Protein AF-A0A8T0Y224-F1 (afdb_monomer_lite)

Structure (mmCIF, N/CA/C/O backbone):
data_AF-A0A8T0Y224-F1
#
_entry.id   AF-A0A8T0Y224-F1
#
loop_
_atom_site.group_PDB
_atom_site.id
_atom_site.type_symbol
_atom_site.label_atom_id
_atom_site.label_alt_id
_atom_site.label_comp_id
_atom_site.label_asym_id
_atom_site.label_entity_id
_atom_site.label_seq_id
_atom_site.pdbx_PDB_ins_code
_atom_site.Cartn_x
_atom_site.Cartn_y
_atom_site.Cartn_z
_atom_site.occupancy
_atom_site.B_iso_or_equiv
_atom_site.auth_seq_id
_atom_site.auth_comp_id
_atom_site.auth_asym_id
_atom_site.auth_atom_id
_atom_site.pdbx_PDB_model_num
ATOM 1 N N . MET A 1 1 ? -19.764 15.937 27.701 1.00 56.91 1 MET A N 1
ATOM 2 C CA . MET A 1 1 ? -19.930 16.111 26.239 1.00 56.91 1 MET A CA 1
ATOM 3 C C . MET A 1 1 ? -19.001 15.124 25.552 1.00 56.91 1 MET A C 1
ATOM 5 O O . MET A 1 1 ? -17.868 15.015 25.998 1.00 56.91 1 MET A O 1
ATOM 9 N N . ALA A 1 2 ? -19.458 14.375 24.546 1.00 77.38 2 ALA A N 1
ATOM 10 C CA . ALA A 1 2 ? -18.578 13.473 23.801 1.00 77.38 2 ALA A CA 1
ATOM 11 C C . ALA A 1 2 ? -17.663 14.285 22.868 1.00 77.38 2 ALA A C 1
ATOM 13 O O . ALA A 1 2 ? -18.148 15.109 22.090 1.00 77.38 2 ALA A O 1
ATOM 14 N N . THR A 1 3 ? -16.351 14.069 22.960 1.00 88.44 3 THR A N 1
ATOM 15 C CA . THR A 1 3 ? -15.364 14.711 22.086 1.00 88.44 3 THR A CA 1
ATOM 16 C C . THR A 1 3 ? -15.428 14.072 20.705 1.00 88.44 3 THR A C 1
ATOM 18 O O . THR A 1 3 ? -15.292 12.858 20.574 1.00 88.44 3 THR A O 1
ATOM 21 N N . LYS A 1 4 ? -15.640 14.881 19.664 1.00 93.75 4 LYS A N 1
ATOM 22 C CA . LYS A 1 4 ? -15.570 14.406 18.279 1.00 93.75 4 LYS A CA 1
ATOM 23 C C . LYS A 1 4 ? -14.127 14.031 17.945 1.00 93.75 4 LYS A C 1
ATOM 25 O O . LYS A 1 4 ? -13.220 14.821 18.194 1.00 93.75 4 LYS A O 1
ATOM 30 N N . SER A 1 5 ? -13.931 12.859 17.355 1.00 91.44 5 SER A N 1
ATOM 31 C CA . SER A 1 5 ? -12.631 12.389 16.883 1.00 91.44 5 SER A CA 1
ATOM 32 C C . SER A 1 5 ? -12.741 11.823 15.469 1.00 91.44 5 SER A C 1
ATOM 34 O O . SER A 1 5 ? -13.824 11.469 15.002 1.00 91.44 5 SER A O 1
ATOM 36 N N . VAL A 1 6 ? -11.603 11.776 14.779 1.00 94.56 6 VAL A N 1
ATOM 37 C CA . VAL A 1 6 ? -11.451 11.166 13.455 1.00 94.56 6 VAL A CA 1
ATOM 38 C C . VAL A 1 6 ? -1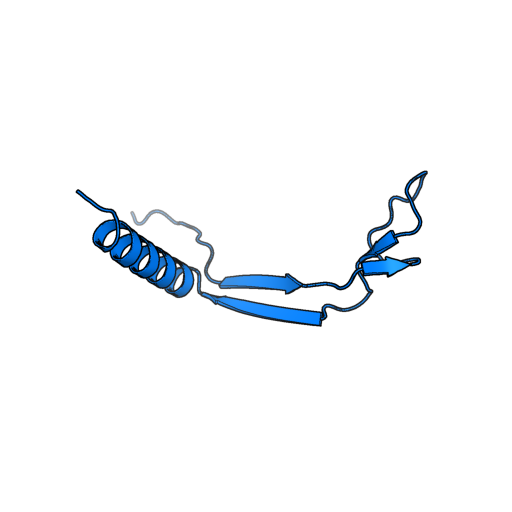0.361 10.112 13.559 1.00 94.56 6 VAL A C 1
ATOM 40 O O . VAL A 1 6 ? -9.364 10.310 14.254 1.00 94.56 6 VAL A O 1
ATOM 43 N N . ARG A 1 7 ? -10.559 8.989 12.872 1.00 92.94 7 ARG A N 1
ATOM 44 C CA . ARG A 1 7 ? -9.606 7.885 12.818 1.00 92.94 7 ARG A CA 1
ATOM 45 C C . ARG A 1 7 ? -9.530 7.342 11.397 1.00 92.94 7 ARG A C 1
ATOM 47 O O . ARG A 1 7 ? -10.524 7.325 10.676 1.00 92.94 7 ARG A O 1
ATOM 54 N N . TRP A 1 8 ? -8.353 6.855 11.031 1.00 94.12 8 TRP A N 1
ATOM 55 C CA . TRP A 1 8 ? -8.155 6.022 9.852 1.00 94.12 8 TRP A CA 1
ATOM 56 C C . TRP A 1 8 ? -8.906 4.696 10.010 1.00 94.12 8 TRP A C 1
ATOM 58 O O . TRP A 1 8 ? -8.700 3.983 10.990 1.00 94.12 8 TRP A O 1
ATOM 68 N N . SER A 1 9 ? -9.774 4.366 9.056 1.00 95.56 9 SER A N 1
ATOM 69 C CA . SER A 1 9 ? -10.507 3.093 9.049 1.00 95.56 9 SER A CA 1
ATOM 70 C C . SER A 1 9 ? -9.843 2.048 8.160 1.00 95.56 9 SER A C 1
ATOM 72 O O . SER A 1 9 ? -9.815 0.870 8.503 1.00 95.56 9 SER A O 1
ATOM 74 N N . THR A 1 10 ? -9.298 2.481 7.023 1.00 96.31 10 THR A N 1
ATOM 75 C CA . THR A 1 10 ? -8.875 1.607 5.929 1.00 96.31 10 THR A CA 1
ATOM 76 C C . THR A 1 10 ? -7.551 2.090 5.369 1.00 96.31 10 THR A C 1
ATOM 78 O O . THR A 1 10 ? -7.391 3.274 5.071 1.00 96.31 10 THR A O 1
ATOM 81 N N . VAL A 1 11 ? -6.619 1.163 5.187 1.00 94.31 11 VAL A N 1
ATOM 82 C CA . VAL A 1 11 ? -5.355 1.388 4.490 1.00 94.31 11 VAL A CA 1
ATOM 83 C C . VAL A 1 11 ? -5.445 0.703 3.140 1.00 94.31 11 VAL A C 1
ATOM 85 O O . VAL A 1 11 ? -5.872 -0.446 3.064 1.00 94.31 11 VAL A O 1
ATOM 88 N N . THR A 1 12 ? -5.044 1.403 2.079 1.00 94.94 12 THR A N 1
ATOM 89 C CA . THR A 1 12 ? -4.902 0.815 0.744 1.00 94.94 12 THR A CA 1
ATOM 90 C C . THR A 1 12 ? -3.489 1.058 0.236 1.00 94.94 12 THR A C 1
ATOM 92 O O . THR A 1 12 ? -3.030 2.198 0.205 1.00 94.94 12 THR A O 1
ATOM 95 N N . VAL A 1 13 ? -2.804 -0.015 -0.137 1.00 93.00 13 VAL A N 1
ATOM 96 C CA . VAL A 1 13 ? -1.438 -0.015 -0.653 1.00 93.00 13 VAL A CA 1
ATOM 97 C C . VAL A 1 13 ? -1.491 -0.354 -2.135 1.00 93.00 13 VAL A C 1
ATOM 99 O O . VAL A 1 13 ? -2.116 -1.338 -2.525 1.00 93.00 13 VAL A O 1
ATOM 102 N N . TYR A 1 14 ? -0.827 0.466 -2.943 1.00 92.38 14 TYR A N 1
ATOM 103 C CA . TYR A 1 14 ? -0.699 0.273 -4.381 1.00 92.38 14 TYR A CA 1
ATOM 104 C C . TYR A 1 14 ? 0.759 -0.022 -4.707 1.00 92.38 14 TYR A C 1
ATOM 106 O O . TYR A 1 14 ? 1.631 0.816 -4.481 1.00 92.38 14 TYR A O 1
ATOM 114 N N . GLU A 1 15 ? 1.015 -1.206 -5.240 1.00 91.31 15 GLU A N 1
ATOM 115 C CA . GLU A 1 15 ? 2.323 -1.586 -5.755 1.00 91.31 15 GLU A CA 1
ATOM 116 C C . GLU A 1 15 ? 2.367 -1.286 -7.249 1.00 91.31 15 GLU A C 1
ATOM 118 O O . GLU A 1 15 ? 1.490 -1.717 -7.995 1.00 91.31 15 GLU A O 1
ATOM 123 N N . PHE A 1 16 ? 3.388 -0.564 -7.700 1.00 89.56 16 PHE A N 1
ATOM 124 C CA . PHE A 1 16 ? 3.591 -0.250 -9.109 1.00 89.56 16 PHE A CA 1
ATOM 125 C C . PHE A 1 16 ? 4.923 -0.815 -9.575 1.00 89.56 16 PHE A C 1
ATOM 127 O O . PHE A 1 16 ? 5.940 -0.666 -8.898 1.00 89.56 16 PHE A O 1
ATOM 134 N N . GLY A 1 17 ? 4.914 -1.377 -10.780 1.00 87.00 17 GLY A N 1
ATOM 135 C CA . GLY A 1 17 ? 6.142 -1.713 -11.480 1.00 87.00 17 GLY A CA 1
ATOM 136 C C . GLY A 1 17 ? 6.918 -0.456 -11.865 1.00 87.00 17 GLY A C 1
ATOM 137 O O . GLY A 1 17 ? 6.376 0.652 -11.919 1.00 87.00 17 GLY A O 1
ATOM 138 N N . VAL A 1 18 ? 8.195 -0.642 -12.167 1.00 86.81 18 VAL A N 1
ATOM 139 C CA . VAL A 1 18 ? 9.052 0.403 -12.725 1.00 86.81 18 VAL A CA 1
ATOM 140 C C . VAL A 1 18 ? 8.906 0.409 -14.248 1.00 86.81 18 VAL A C 1
ATOM 142 O O . VAL A 1 18 ? 8.903 -0.655 -14.863 1.00 86.81 18 VAL A O 1
ATOM 145 N N . ASP A 1 19 ? 8.790 1.590 -14.856 1.00 79.44 19 ASP A N 1
ATOM 146 C CA . ASP A 1 19 ? 8.600 1.750 -16.301 1.00 79.44 19 ASP A CA 1
ATOM 147 C C . ASP A 1 19 ? 9.362 2.965 -16.863 1.00 79.44 19 ASP A C 1
ATOM 149 O O . ASP A 1 19 ? 9.591 3.962 -16.168 1.00 79.44 19 ASP A O 1
ATOM 153 N N . ILE A 1 20 ? 9.751 2.899 -18.138 1.00 74.75 20 ILE A N 1
ATOM 154 C CA . ILE A 1 20 ? 10.424 3.998 -18.842 1.00 74.75 20 ILE A CA 1
ATOM 155 C C . ILE A 1 20 ? 9.361 4.969 -19.370 1.00 74.75 20 ILE A C 1
ATOM 157 O O . ILE A 1 20 ? 8.498 4.601 -20.158 1.00 74.75 20 ILE A O 1
ATOM 161 N N . GLY A 1 21 ? 9.424 6.237 -18.960 1.00 67.44 21 GLY A N 1
ATOM 162 C CA . GLY A 1 21 ? 8.403 7.242 -19.275 1.00 67.44 21 GLY A CA 1
ATOM 163 C C . GLY A 1 21 ? 7.163 7.167 -18.375 1.00 67.44 21 GLY A C 1
ATOM 164 O O . GLY A 1 21 ? 6.115 7.710 -18.726 1.00 67.44 21 GLY A O 1
ATOM 165 N N . GLY A 1 22 ? 7.281 6.502 -17.219 1.00 63.84 22 GLY A N 1
ATOM 166 C CA . GLY A 1 22 ? 6.224 6.361 -16.219 1.00 63.84 22 GLY A CA 1
ATOM 167 C C . GLY A 1 22 ? 5.718 7.683 -15.615 1.00 63.84 22 GLY A C 1
ATOM 168 O O . GLY A 1 22 ? 6.328 8.745 -15.730 1.00 63.84 22 GLY A O 1
ATOM 169 N N . SER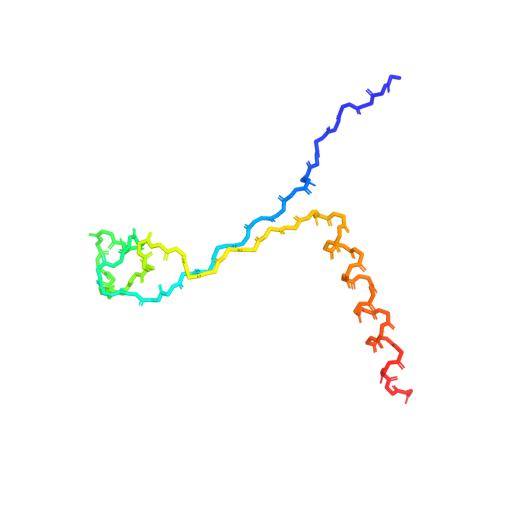 A 1 23 ? 4.580 7.624 -14.922 1.00 63.91 23 SER A N 1
ATOM 170 C CA . SER A 1 23 ? 3.786 8.803 -14.522 1.00 63.91 23 SER A CA 1
ATOM 171 C C . SER A 1 23 ? 4.416 9.686 -13.429 1.00 63.91 23 SER A C 1
ATOM 173 O O . SER A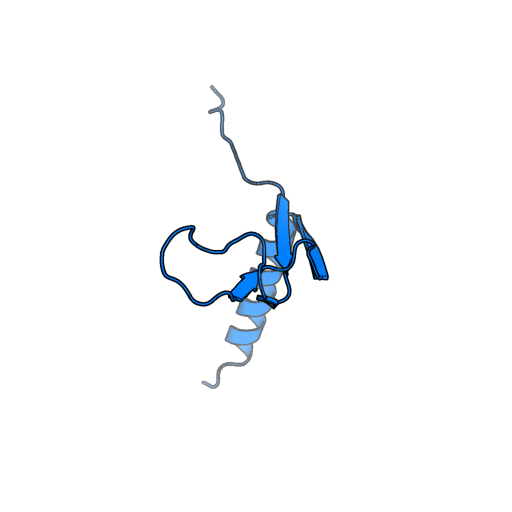 1 23 ? 3.931 10.793 -13.195 1.00 63.91 23 SER A O 1
ATOM 175 N N . ALA A 1 24 ? 5.461 9.213 -12.744 1.00 60.16 24 ALA A N 1
ATOM 176 C CA . ALA A 1 24 ? 6.070 9.877 -11.583 1.00 60.16 24 ALA A CA 1
ATOM 177 C C . ALA A 1 24 ? 7.425 10.551 -11.886 1.00 60.16 24 ALA A C 1
ATOM 179 O O . ALA A 1 24 ? 8.174 10.872 -10.965 1.00 60.16 24 ALA A O 1
ATOM 180 N N . VAL A 1 25 ? 7.774 10.746 -13.163 1.00 54.06 25 VAL A N 1
ATOM 181 C CA . VAL A 1 25 ? 9.068 11.331 -13.549 1.00 54.06 25 VAL A CA 1
ATOM 182 C C . VAL A 1 25 ? 9.087 12.846 -13.258 1.00 54.06 25 VAL A C 1
ATOM 184 O O . VAL A 1 25 ? 8.204 13.574 -13.727 1.00 54.06 25 VAL A O 1
ATOM 187 N N . PRO A 1 26 ? 10.096 13.370 -12.532 1.00 52.22 26 PRO A N 1
ATOM 188 C CA . PRO A 1 26 ? 10.290 14.806 -12.362 1.00 52.22 26 PRO A CA 1
ATOM 189 C C . PRO A 1 26 ? 10.463 15.483 -13.725 1.00 52.22 26 PRO A C 1
ATOM 191 O O . PRO A 1 26 ? 11.338 15.119 -14.507 1.00 52.22 26 PRO A O 1
ATOM 194 N N . ARG A 1 27 ? 9.660 16.517 -14.005 1.00 59.50 27 ARG A N 1
ATOM 195 C CA . ARG A 1 27 ? 9.633 17.229 -15.301 1.00 59.50 27 ARG A CA 1
ATOM 196 C C . ARG A 1 27 ? 10.972 17.848 -15.738 1.00 59.50 27 ARG A C 1
ATOM 198 O O . ARG A 1 27 ? 11.071 18.311 -16.871 1.00 59.50 27 ARG A O 1
ATOM 205 N N . ARG A 1 28 ? 11.980 17.917 -14.862 1.00 59.38 28 ARG A N 1
ATOM 206 C CA . ARG A 1 28 ? 13.314 18.449 -15.168 1.00 59.38 28 ARG A CA 1
ATOM 207 C C . ARG A 1 28 ? 14.396 17.593 -14.499 1.00 59.38 28 ARG A C 1
ATOM 209 O O . ARG A 1 28 ? 14.595 17.700 -13.297 1.00 59.38 28 ARG A O 1
ATOM 216 N N . GLY A 1 29 ? 15.102 16.788 -15.297 1.00 61.69 29 GLY A N 1
ATOM 217 C CA . GLY A 1 29 ? 16.464 16.332 -14.983 1.00 61.69 29 GLY A CA 1
ATOM 218 C C . GLY A 1 29 ? 16.644 15.041 -14.173 1.00 61.69 29 GLY A C 1
ATOM 219 O O . GLY A 1 29 ? 17.677 14.910 -13.527 1.00 61.69 29 GLY A O 1
ATOM 220 N N . GLY A 1 30 ? 15.696 14.097 -14.198 1.00 60.88 30 GLY A N 1
ATOM 221 C CA . GLY A 1 30 ? 15.883 12.743 -13.644 1.00 60.88 30 GLY A CA 1
ATOM 222 C C . GLY A 1 30 ? 16.014 11.666 -14.735 1.00 60.88 30 GLY A C 1
ATOM 223 O O . GLY A 1 30 ? 15.644 11.932 -15.881 1.00 60.88 30 GLY A O 1
ATOM 224 N N . PRO A 1 31 ? 16.506 10.450 -14.413 1.00 59.31 31 PRO A N 1
ATOM 225 C CA . PRO A 1 31 ? 16.425 9.306 -15.323 1.00 59.31 31 PRO A CA 1
ATOM 226 C C . PRO A 1 31 ? 14.979 9.121 -15.796 1.00 59.31 31 PRO A C 1
ATOM 228 O O . PRO A 1 31 ? 14.049 9.373 -15.031 1.00 59.31 31 PRO A O 1
ATOM 231 N N . ALA A 1 32 ? 14.767 8.642 -17.024 1.00 60.69 32 ALA A N 1
ATOM 232 C CA . ALA A 1 32 ? 13.427 8.429 -17.587 1.00 60.69 32 ALA A CA 1
ATOM 233 C C . ALA A 1 32 ? 12.642 7.284 -16.908 1.00 60.69 32 ALA A C 1
ATOM 235 O O . ALA A 1 32 ? 11.725 6.732 -17.499 1.00 60.69 32 ALA A O 1
ATOM 236 N N . VAL A 1 33 ? 13.014 6.898 -15.691 1.00 62.97 33 VAL A N 1
ATOM 237 C CA . VAL A 1 33 ? 12.461 5.780 -14.939 1.00 62.97 33 VAL A CA 1
ATOM 238 C C . VAL A 1 33 ? 11.400 6.324 -13.984 1.00 62.97 33 VAL A C 1
ATOM 240 O O . VAL A 1 33 ? 11.699 7.141 -13.116 1.00 62.97 33 VAL A O 1
ATOM 243 N N . GLY A 1 34 ? 10.154 5.894 -14.164 1.00 74.62 34 GLY A N 1
ATOM 244 C CA . GLY A 1 34 ? 9.012 6.257 -13.328 1.00 74.62 34 GLY A CA 1
ATOM 245 C C . GLY A 1 34 ? 8.214 5.027 -12.902 1.00 74.62 34 GLY A C 1
ATOM 246 O O . GLY A 1 34 ? 8.570 3.897 -13.220 1.00 74.62 34 GLY A O 1
ATOM 247 N N . LEU A 1 35 ? 7.115 5.243 -12.182 1.00 83.31 35 LEU A N 1
ATOM 248 C CA . LEU A 1 35 ? 6.154 4.176 -11.906 1.00 83.31 35 LEU A CA 1
ATOM 249 C C . LEU A 1 35 ? 5.299 3.905 -13.147 1.00 83.31 35 LEU A C 1
ATOM 251 O O . LEU A 1 35 ? 4.896 4.848 -13.843 1.00 83.31 35 LEU A O 1
ATOM 255 N N . ALA A 1 36 ? 5.000 2.631 -13.393 1.00 84.31 36 ALA A N 1
ATOM 256 C CA . ALA A 1 36 ? 4.046 2.195 -14.402 1.00 84.31 36 ALA A CA 1
ATOM 257 C C . ALA A 1 36 ? 2.703 2.923 -14.233 1.00 84.31 36 ALA A C 1
ATOM 259 O O . ALA A 1 36 ? 2.334 3.366 -13.143 1.00 84.31 36 ALA A O 1
ATOM 260 N N . ARG A 1 37 ? 1.940 3.054 -15.321 1.00 81.62 37 ARG A N 1
ATOM 261 C CA . ARG A 1 37 ? 0.665 3.792 -15.297 1.00 81.62 37 ARG A CA 1
ATOM 262 C C . ARG A 1 37 ? -0.394 3.137 -14.397 1.00 81.62 37 ARG A C 1
ATOM 264 O O . ARG A 1 37 ? -1.260 3.838 -13.882 1.00 81.62 37 ARG A O 1
ATOM 271 N N . SER A 1 38 ? -0.340 1.819 -14.224 1.00 83.56 38 SER A N 1
ATOM 272 C CA . SER A 1 38 ? -1.290 1.036 -13.428 1.00 83.56 38 SER A CA 1
ATOM 273 C C . SER A 1 38 ? -0.578 0.243 -12.331 1.00 83.56 38 SER A C 1
ATOM 275 O O . SER A 1 38 ? 0.534 -0.240 -12.571 1.00 83.56 38 SER A O 1
ATOM 277 N N . PRO A 1 39 ? -1.207 0.067 -11.156 1.00 88.69 39 PRO A N 1
ATOM 278 C CA . PRO A 1 39 ? -0.654 -0.772 -10.105 1.00 88.69 39 PRO A CA 1
ATOM 279 C C . PRO A 1 39 ? -0.646 -2.237 -10.553 1.00 88.69 39 PRO A C 1
ATOM 281 O O . PRO A 1 39 ? -1.563 -2.692 -11.236 1.00 88.69 39 PRO A O 1
ATOM 284 N N . GLN A 1 40 ? 0.391 -2.969 -10.164 1.00 92.81 40 GLN A N 1
ATOM 285 C CA . GLN A 1 40 ? 0.470 -4.418 -10.325 1.00 92.81 40 GLN A CA 1
ATOM 286 C C . GLN A 1 40 ? -0.351 -5.124 -9.247 1.00 92.81 40 GLN A C 1
ATOM 288 O O . GLN A 1 40 ? -1.081 -6.064 -9.552 1.00 92.81 40 GLN A O 1
ATOM 293 N N . CYS A 1 41 ? -0.287 -4.618 -8.013 1.00 93.06 41 CYS A N 1
ATOM 294 C CA . CYS A 1 41 ? -1.048 -5.136 -6.885 1.00 93.06 41 CYS A CA 1
ATOM 295 C C . CYS A 1 41 ? -1.735 -3.999 -6.132 1.00 93.06 41 CYS A C 1
ATOM 297 O O . CYS A 1 41 ? -1.204 -2.894 -5.995 1.00 93.06 41 CYS A O 1
ATOM 299 N N . VAL A 1 42 ? -2.925 -4.297 -5.615 1.00 94.56 42 VAL A N 1
ATOM 300 C CA . VAL A 1 42 ? -3.662 -3.412 -4.717 1.00 94.56 42 VAL A CA 1
ATOM 301 C C . VAL A 1 42 ? -4.089 -4.226 -3.510 1.00 94.56 42 VAL A C 1
ATOM 303 O O . VAL A 1 42 ? -4.812 -5.211 -3.648 1.00 94.56 42 VAL A O 1
ATOM 306 N N . TRP A 1 43 ? -3.661 -3.802 -2.327 1.00 95.25 43 TRP A N 1
ATOM 307 C CA . TRP A 1 43 ? -4.067 -4.415 -1.069 1.00 95.25 43 TRP A CA 1
ATOM 308 C C . TRP A 1 43 ? -4.844 -3.411 -0.250 1.00 95.25 43 TRP A C 1
ATOM 310 O O . TRP A 1 43 ? -4.419 -2.270 -0.104 1.00 95.25 43 TRP A O 1
ATOM 320 N N . SER A 1 44 ? -5.969 -3.837 0.307 1.00 94.94 44 SER A N 1
ATOM 321 C CA . SER A 1 44 ? -6.757 -3.013 1.211 1.00 94.94 44 SER A CA 1
ATOM 322 C C . SER A 1 44 ? -7.062 -3.800 2.471 1.00 94.94 44 SER A C 1
ATOM 324 O O . SER A 1 44 ? -7.389 -4.984 2.404 1.00 94.94 44 SER A O 1
ATOM 326 N N . THR A 1 45 ? -6.929 -3.155 3.621 1.00 96.50 45 THR A N 1
ATOM 327 C CA . THR A 1 45 ? -7.244 -3.760 4.914 1.00 96.50 45 THR A CA 1
ATOM 328 C C . THR A 1 45 ? -7.746 -2.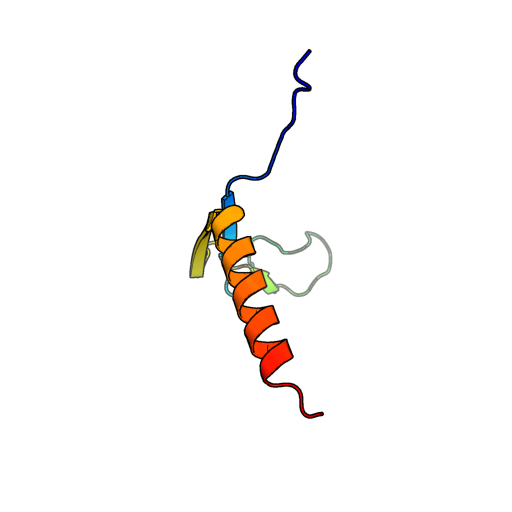702 5.884 1.00 96.50 45 THR A C 1
ATOM 330 O O . THR A 1 45 ? -7.462 -1.510 5.724 1.00 96.50 45 THR A O 1
ATOM 333 N N . SER A 1 46 ? -8.507 -3.121 6.894 1.00 97.25 46 SER A N 1
ATOM 334 C CA . SER A 1 46 ? -8.864 -2.215 7.979 1.00 97.25 46 SER A CA 1
ATOM 335 C C . SER A 1 46 ? -7.647 -1.947 8.861 1.00 97.25 46 SER A C 1
ATOM 337 O O . SER A 1 46 ? -6.780 -2.804 9.048 1.00 97.25 46 SER A O 1
ATOM 339 N N . VAL A 1 47 ? -7.586 -0.741 9.422 1.00 95.88 47 VAL A N 1
ATOM 340 C CA . VAL A 1 47 ? -6.530 -0.370 10.375 1.00 95.88 47 VAL A CA 1
ATOM 341 C C . VAL A 1 47 ? -6.581 -1.277 11.603 1.00 95.88 47 VAL A C 1
ATOM 343 O O . VAL A 1 47 ? -5.534 -1.676 12.098 1.00 95.88 47 VAL A O 1
ATOM 346 N N . ASP A 1 48 ? -7.783 -1.655 12.045 1.00 95.56 48 ASP A N 1
ATOM 347 C CA . ASP A 1 48 ? -7.987 -2.608 13.141 1.00 95.56 48 ASP A CA 1
ATOM 348 C C . ASP A 1 48 ? -7.340 -3.966 12.844 1.00 95.56 48 ASP A C 1
ATOM 350 O O . ASP A 1 48 ? -6.508 -4.436 13.612 1.00 95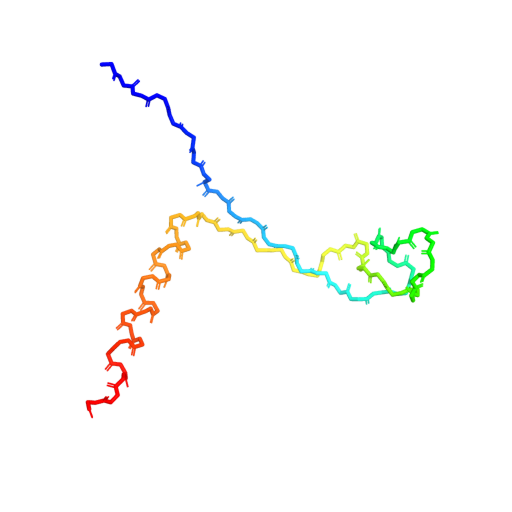.56 48 ASP A O 1
ATOM 354 N N . ALA A 1 49 ? -7.631 -4.559 11.681 1.00 94.19 49 ALA A N 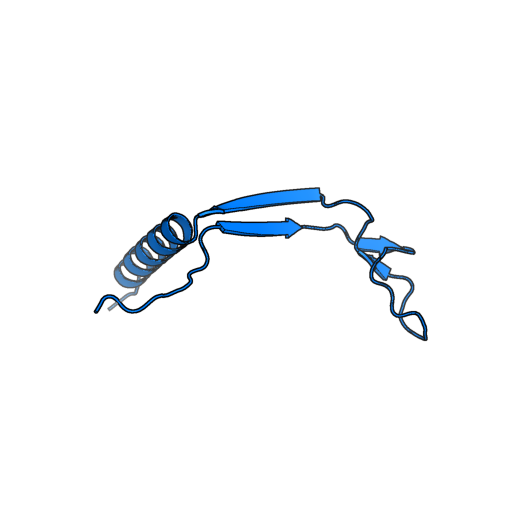1
ATOM 355 C CA . ALA A 1 49 ? -7.084 -5.864 11.319 1.00 94.19 49 ALA A CA 1
ATOM 356 C C . ALA A 1 49 ? -5.557 -5.834 11.142 1.00 94.19 49 ALA A C 1
ATOM 358 O O . ALA A 1 49 ? -4.871 -6.798 11.487 1.00 94.19 49 ALA A O 1
ATOM 359 N N . ALA A 1 50 ? -5.013 -4.733 10.611 1.00 93.06 50 ALA A N 1
ATOM 360 C CA . ALA A 1 50 ? -3.569 -4.539 10.501 1.00 93.06 50 ALA A CA 1
ATOM 361 C C . ALA A 1 50 ? -2.897 -4.431 11.880 1.00 93.06 50 ALA A C 1
ATOM 363 O O . ALA A 1 50 ? -1.810 -4.974 12.080 1.00 93.06 50 ALA A O 1
ATOM 364 N N . GLN A 1 51 ? -3.550 -3.766 12.835 1.00 93.44 51 GLN A N 1
ATOM 365 C CA . GLN A 1 51 ? -3.051 -3.637 14.199 1.00 93.44 51 GLN A CA 1
ATOM 366 C C . GLN A 1 51 ? -3.070 -4.985 14.932 1.00 93.44 51 GLN A C 1
ATOM 368 O O . GLN A 1 51 ? -2.050 -5.374 15.499 1.00 93.44 51 GLN A O 1
ATOM 373 N N . ASP A 1 52 ? -4.158 -5.751 14.815 1.00 94.06 52 ASP A N 1
ATOM 374 C CA . ASP A 1 52 ? -4.258 -7.097 15.394 1.00 94.06 52 ASP A CA 1
ATOM 375 C C . ASP A 1 52 ? -3.167 -8.041 14.855 1.00 94.06 52 ASP A C 1
ATOM 377 O O . ASP A 1 52 ? -2.601 -8.859 15.584 1.00 94.06 52 ASP A O 1
ATOM 381 N N . GLN A 1 53 ? -2.872 -7.958 13.553 1.00 91.75 53 GLN A N 1
ATOM 382 C CA . GLN A 1 53 ? -1.789 -8.717 12.919 1.00 91.75 53 GLN A CA 1
ATOM 383 C C . GLN A 1 53 ? -0.421 -8.323 13.482 1.00 91.75 53 GLN A C 1
ATOM 385 O O . GLN A 1 53 ? 0.377 -9.195 13.819 1.00 91.75 53 GLN A O 1
ATOM 390 N N . LEU A 1 54 ? -0.163 -7.022 13.629 1.00 92.69 54 LEU A N 1
ATOM 391 C CA . LEU A 1 54 ? 1.094 -6.512 14.170 1.00 92.69 54 LEU A CA 1
ATOM 392 C C . LEU A 1 54 ? 1.324 -6.965 15.620 1.00 92.69 54 LEU A C 1
ATOM 394 O O . LEU A 1 54 ? 2.445 -7.313 15.995 1.00 92.69 54 LEU A O 1
ATOM 398 N N . GLU A 1 55 ? 0.280 -6.972 16.445 1.00 93.06 55 GLU A N 1
ATOM 399 C CA . GLU A 1 55 ? 0.354 -7.443 17.831 1.00 93.06 55 GLU A CA 1
ATOM 400 C C . GLU A 1 55 ? 0.673 -8.942 17.906 1.00 93.06 55 GLU A C 1
ATOM 402 O O . GLU A 1 55 ? 1.523 -9.355 18.698 1.00 93.06 55 GLU A O 1
ATOM 407 N N . LYS A 1 56 ? 0.060 -9.753 17.034 1.00 91.38 56 LYS A N 1
ATOM 408 C CA . LYS A 1 56 ? 0.333 -11.196 16.937 1.00 91.38 56 LYS A CA 1
ATOM 409 C C . LYS A 1 56 ? 1.775 -11.483 16.525 1.00 91.38 56 LYS A C 1
ATOM 411 O O . LYS A 1 56 ? 2.444 -12.258 17.205 1.00 91.38 56 LYS A O 1
ATOM 416 N N . THR A 1 57 ? 2.263 -10.829 15.472 1.00 91.94 57 THR A N 1
ATOM 417 C CA . THR A 1 57 ? 3.639 -11.011 14.983 1.00 91.94 57 THR A CA 1
ATOM 418 C C . THR A 1 57 ? 4.665 -10.650 16.059 1.00 91.94 57 THR A C 1
ATOM 420 O O . THR A 1 57 ? 5.591 -11.414 16.316 1.00 91.94 57 THR A O 1
ATOM 423 N N . GLN A 1 58 ? 4.467 -9.535 16.770 1.00 88.19 58 GLN A N 1
ATOM 424 C CA . GLN A 1 58 ? 5.370 -9.130 17.854 1.00 88.19 58 GLN A CA 1
ATOM 425 C C . GLN A 1 58 ? 5.327 -10.076 19.062 1.00 88.19 58 GLN A C 1
ATOM 427 O O . GLN A 1 58 ? 6.348 -10.288 19.719 1.00 88.19 58 GLN A O 1
ATOM 432 N N . ALA A 1 59 ? 4.158 -10.632 19.391 1.00 85.12 59 ALA A N 1
ATOM 433 C CA . ALA A 1 59 ? 4.033 -11.609 20.470 1.00 85.12 59 ALA A CA 1
ATOM 434 C C . ALA A 1 59 ? 4.776 -12.915 20.143 1.00 85.12 59 ALA A C 1
ATOM 436 O O . ALA A 1 59 ? 5.403 -13.503 21.028 1.00 85.12 59 ALA A O 1
ATOM 437 N N . GLU A 1 60 ? 4.738 -13.348 18.882 1.00 85.75 60 GLU A N 1
ATOM 438 C CA . GLU A 1 60 ? 5.489 -14.508 18.401 1.00 85.75 60 GLU A CA 1
ATOM 439 C C . GLU A 1 60 ? 7.004 -14.255 18.439 1.00 85.75 60 GLU A C 1
ATOM 441 O O . GLU A 1 60 ? 7.747 -15.058 19.003 1.00 85.75 60 GLU A O 1
ATOM 446 N N . GLU A 1 61 ? 7.457 -13.099 17.949 1.00 83.81 61 GLU A N 1
ATOM 447 C CA . GLU A 1 61 ? 8.874 -12.717 17.945 1.00 83.81 61 GLU A CA 1
ATOM 448 C C . GLU A 1 61 ? 9.456 -12.632 19.368 1.00 83.81 61 GLU A C 1
ATOM 450 O O . GLU A 1 61 ? 10.523 -13.180 19.651 1.00 83.81 61 GLU A O 1
ATOM 455 N N . ARG A 1 62 ? 8.711 -12.046 20.317 1.00 82.31 62 ARG A N 1
ATOM 456 C CA . ARG A 1 62 ? 9.094 -12.008 21.743 1.00 82.31 62 ARG A CA 1
ATOM 457 C C . ARG A 1 62 ? 9.213 -13.392 22.372 1.00 82.31 62 ARG A C 1
ATOM 459 O O . ARG A 1 62 ? 9.991 -13.568 23.305 1.00 82.31 62 ARG A O 1
ATOM 466 N N . LYS A 1 63 ? 8.425 -14.360 21.902 1.00 76.88 63 LYS A N 1
ATOM 467 C CA . LYS A 1 63 ? 8.475 -15.748 22.374 1.00 76.88 63 LYS A CA 1
ATOM 468 C C . LYS A 1 63 ? 9.650 -16.518 21.759 1.00 76.88 63 LYS A C 1
ATOM 470 O O . LYS A 1 63 ? 10.132 -17.462 22.380 1.00 76.88 63 LYS A O 1
ATOM 475 N N . ALA A 1 64 ? 10.091 -16.123 20.565 1.00 78.44 64 ALA A N 1
ATOM 476 C CA . ALA A 1 64 ? 11.185 -16.747 19.826 1.00 78.44 64 ALA A CA 1
ATOM 477 C C . ALA A 1 64 ? 12.583 -16.222 20.207 1.00 78.44 64 ALA A C 1
ATOM 479 O O . ALA A 1 64 ? 13.580 -16.867 19.882 1.00 78.44 64 ALA A O 1
ATOM 480 N N . ALA A 1 65 ? 12.683 -15.083 20.900 1.00 73.81 65 ALA A N 1
ATOM 481 C CA . ALA A 1 65 ? 13.964 -14.545 21.353 1.00 73.81 65 ALA A CA 1
ATOM 482 C C . ALA A 1 65 ? 14.644 -15.480 22.386 1.00 73.81 65 ALA A C 1
ATOM 484 O O . ALA A 1 65 ? 14.007 -15.857 23.377 1.00 73.81 65 ALA A O 1
ATOM 485 N N . PRO A 1 66 ? 15.923 -15.868 22.190 1.00 69.75 66 PRO A N 1
ATOM 486 C CA . PRO A 1 66 ? 16.649 -16.691 23.153 1.00 69.75 66 PRO A CA 1
ATOM 487 C C . PRO A 1 66 ? 16.913 -15.902 24.447 1.00 69.75 66 PRO A C 1
ATOM 489 O O . PRO A 1 66 ? 17.149 -14.695 24.402 1.00 69.75 66 PRO A O 1
ATOM 492 N N . ARG A 1 67 ? 16.835 -16.598 25.590 1.00 61.41 67 ARG A N 1
ATOM 493 C CA . ARG A 1 67 ? 17.152 -16.061 26.926 1.00 61.41 67 ARG A CA 1
ATOM 494 C C . ARG A 1 67 ? 18.624 -15.706 27.080 1.00 61.41 67 ARG A C 1
ATOM 496 O O . ARG A 1 67 ? 19.456 -16.479 26.557 1.00 61.41 67 ARG A O 1
#

Foldseek 3Di:
DDDDDDDQFKDKDFAFDKDQCADADDPPDDHSIDTHPHGPDMDMDTPVVVVVVVVVVVVVVVVPDDD

Secondary structure (DSSP, 8-state):
-PPP-----EEEEEEEEEEET-TT--TTTS-SEEEEEEEEEEEEEEHHHHHHHHHHHHHHHHHHS--

Radius of gyration: 19.69 Å; chains: 1; bounding box: 37×35×46 Å

pLDDT: mean 82.45, std 13.5, range [52.22, 97.25]

Sequence (67 aa):
MATKSVRWSTVTVYEFGVDIGGSAVPRRGGPAVGLARSPQCVWSTSVDAAQDQLEKTQAEERKAAPR

Organism: NCBI:txid29920